Protein AF-A0A2S8ZRA3-F1 (afdb_monomer)

Radius of gyration: 18.11 Å; Cα contacts (8 Å, |Δi|>4): 116; chains: 1; bounding box: 40×31×62 Å

Solvent-accessible surface area (backbone atoms only — not comparable to full-atom values): 9061 Å² total; per-residue (Å²): 106,74,66,58,49,53,51,49,50,45,43,37,51,48,37,52,63,50,78,72,63,68,70,39,61,60,23,47,51,8,49,46,53,48,42,50,33,35,78,69,71,30,34,46,80,55,96,93,43,80,50,68,44,73,86,53,41,61,60,53,51,48,53,52,48,50,56,52,48,50,55,57,62,52,45,81,86,35,58,73,66,63,41,52,52,51,51,49,51,57,49,50,74,61,38,67,59,32,94,82,38,41,66,85,73,53,69,52,67,73,44,71,77,44,60,74,65,49,57,63,71,49,55,52,53,54,43,62,52,78,51,74,66,52,57,51,47,36,70,64,44,47,66,56,55,61,73,50,65,84,74,54,103,71,84,119

Mean predicted aligned error: 5.25 Å

Structure (mmCIF, N/CA/C/O backbone):
data_AF-A0A2S8ZRA3-F1
#
_entry.id   AF-A0A2S8ZRA3-F1
#
loop_
_atom_site.group_PDB
_atom_site.id
_atom_site.type_symbol
_atom_site.label_atom_id
_atom_site.label_alt_id
_atom_site.label_comp_id
_atom_site.label_asym_id
_atom_site.label_entity_id
_atom_site.label_seq_id
_atom_site.pdbx_PDB_ins_code
_atom_site.Cartn_x
_atom_site.Cartn_y
_atom_site.Cartn_z
_atom_site.occupancy
_atom_site.B_iso_or_equiv
_atom_site.auth_seq_id
_atom_site.auth_comp_id
_atom_site.auth_asym_id
_atom_site.auth_atom_id
_atom_site.pdbx_PDB_model_num
ATOM 1 N N . HIS A 1 1 ? -6.916 -16.632 17.936 1.00 61.09 1 HIS A N 1
ATOM 2 C CA . HIS A 1 1 ? -7.546 -15.297 18.017 1.00 61.09 1 HIS A CA 1
ATOM 3 C C . HIS A 1 1 ? -6.613 -14.199 18.530 1.00 61.09 1 HIS A C 1
ATOM 5 O O . HIS A 1 1 ? -6.300 -13.324 17.740 1.00 61.09 1 HIS A O 1
ATOM 11 N N . LEU A 1 2 ? -6.089 -14.233 19.769 1.00 74.44 2 LEU A N 1
ATOM 12 C CA . LEU A 1 2 ? -5.273 -13.119 20.314 1.00 74.44 2 LEU A CA 1
ATOM 13 C C . LEU A 1 2 ? -4.071 -12.708 19.439 1.00 74.44 2 LEU A C 1
ATOM 15 O O . LEU A 1 2 ? -3.811 -11.521 19.279 1.00 74.44 2 LEU A O 1
ATOM 19 N N . VAL A 1 3 ? -3.381 -13.672 18.824 1.00 77.00 3 VAL A N 1
ATOM 20 C CA . VAL A 1 3 ? -2.262 -13.394 17.906 1.00 77.00 3 VAL A CA 1
ATOM 21 C C . VAL A 1 3 ? -2.731 -12.698 16.624 1.00 77.00 3 VAL A C 1
ATOM 23 O O . VAL A 1 3 ? -2.122 -11.722 16.209 1.00 77.00 3 VAL A O 1
ATOM 26 N N . GLN A 1 4 ? -3.835 -13.150 16.020 1.00 76.19 4 GLN A N 1
ATOM 27 C CA . GLN A 1 4 ? -4.402 -12.520 14.820 1.00 76.19 4 GLN A CA 1
ATOM 28 C C . GLN A 1 4 ? -4.841 -11.083 15.110 1.00 76.19 4 GLN A C 1
ATOM 30 O O . GLN A 1 4 ? -4.553 -10.191 14.320 1.00 76.19 4 GLN A O 1
ATOM 35 N N . TYR A 1 5 ? -5.463 -10.851 16.270 1.00 79.44 5 TYR A N 1
ATOM 36 C CA . TYR A 1 5 ? -5.829 -9.511 16.725 1.00 79.44 5 TYR A CA 1
ATOM 37 C C . TYR A 1 5 ? -4.597 -8.626 16.864 1.00 79.44 5 TYR A C 1
ATOM 39 O O . TYR A 1 5 ? -4.553 -7.558 16.266 1.00 79.44 5 TYR A O 1
ATOM 47 N N . ALA A 1 6 ? -3.579 -9.083 17.594 1.00 79.62 6 ALA A N 1
ATOM 48 C CA . ALA A 1 6 ? -2.355 -8.315 17.787 1.00 79.62 6 ALA A CA 1
ATOM 49 C C . ALA A 1 6 ? -1.686 -7.963 16.451 1.00 79.62 6 ALA A C 1
ATOM 51 O O . ALA A 1 6 ? -1.328 -6.810 16.235 1.00 79.62 6 ALA A O 1
ATOM 52 N N . VAL A 1 7 ? -1.579 -8.928 15.532 1.00 81.31 7 VAL A N 1
ATOM 53 C CA . VAL A 1 7 ? -0.967 -8.710 14.216 1.00 81.31 7 VAL A CA 1
ATOM 54 C C . VAL A 1 7 ? -1.784 -7.727 13.385 1.00 81.31 7 VAL A C 1
ATOM 56 O O . VAL A 1 7 ? -1.219 -6.774 12.864 1.00 81.31 7 VAL A O 1
ATOM 59 N N . ILE A 1 8 ? -3.099 -7.913 13.271 1.00 83.81 8 ILE A N 1
ATOM 60 C CA . ILE A 1 8 ? -3.945 -7.040 12.449 1.00 83.81 8 ILE A CA 1
ATOM 61 C C . ILE A 1 8 ? -3.997 -5.633 13.034 1.00 83.81 8 ILE A C 1
ATOM 63 O O . ILE A 1 8 ? -3.803 -4.671 12.295 1.00 83.81 8 ILE A O 1
ATOM 67 N N . PHE A 1 9 ? -4.198 -5.492 14.346 1.00 83.75 9 PHE A N 1
ATOM 68 C CA . PHE A 1 9 ? -4.290 -4.173 14.962 1.00 83.75 9 PHE A CA 1
ATOM 69 C C . PHE A 1 9 ? -2.958 -3.408 14.892 1.00 83.75 9 PHE A C 1
ATOM 71 O O . PHE A 1 9 ? -2.956 -2.221 14.561 1.00 83.75 9 PHE A O 1
ATOM 78 N N . ASP A 1 10 ? -1.824 -4.072 15.137 1.00 82.31 10 ASP A N 1
ATOM 79 C CA . ASP A 1 10 ? -0.502 -3.442 15.025 1.00 82.31 10 ASP A CA 1
ATOM 80 C C . ASP A 1 10 ? -0.189 -3.078 13.564 1.00 82.31 10 ASP A C 1
ATOM 82 O O . ASP A 1 10 ? 0.140 -1.929 13.266 1.00 82.31 10 ASP A O 1
ATOM 86 N N . ARG A 1 11 ? -0.387 -4.013 12.624 1.00 84.88 11 ARG A N 1
ATOM 87 C CA . ARG A 1 11 ? -0.054 -3.801 11.208 1.00 84.88 11 ARG A CA 1
ATOM 88 C C . ARG A 1 11 ? -0.920 -2.746 10.541 1.00 84.88 11 ARG A C 1
ATOM 90 O O . ARG A 1 11 ? -0.393 -1.918 9.808 1.00 84.88 11 ARG A O 1
ATOM 97 N N . ILE A 1 12 ? -2.224 -2.763 10.797 1.00 87.25 12 ILE A N 1
ATOM 98 C CA . ILE A 1 12 ? -3.159 -1.841 10.158 1.00 87.25 12 ILE A CA 1
ATOM 99 C C . ILE A 1 12 ? -3.109 -0.460 10.807 1.00 87.25 12 ILE A C 1
ATOM 101 O O . ILE A 1 12 ? -2.998 0.535 10.092 1.00 87.25 12 ILE A O 1
ATOM 105 N N . PHE A 1 13 ? -3.230 -0.368 12.134 1.00 84.62 13 PHE A N 1
ATOM 106 C CA . PHE A 1 13 ? -3.506 0.921 12.776 1.00 84.62 13 PHE A CA 1
ATOM 107 C C . PHE A 1 13 ? -2.246 1.631 13.221 1.00 84.62 13 PHE A C 1
ATOM 109 O O . PHE A 1 13 ? -2.105 2.812 12.919 1.00 84.62 13 PHE A O 1
ATOM 116 N N . ARG A 1 14 ? -1.323 0.939 13.898 1.00 79.94 14 ARG A N 1
ATOM 117 C CA . ARG A 1 14 ? -0.139 1.588 14.469 1.00 79.94 14 ARG A CA 1
ATOM 118 C C . ARG A 1 14 ? 0.716 2.214 13.374 1.00 79.94 14 ARG A C 1
ATOM 120 O O . ARG A 1 14 ? 0.869 3.428 13.355 1.00 79.94 14 ARG A O 1
ATOM 127 N N . PHE A 1 15 ? 1.213 1.421 12.427 1.00 76.44 15 PHE A N 1
ATOM 128 C CA . PHE A 1 15 ? 2.150 1.931 11.418 1.00 76.44 15 PHE A CA 1
ATOM 129 C C . PHE A 1 15 ? 1.545 2.989 10.492 1.00 76.44 15 PHE A C 1
ATOM 131 O O . PHE A 1 15 ? 2.264 3.870 10.033 1.00 76.44 15 PHE A O 1
ATOM 138 N N . SER A 1 16 ? 0.231 2.951 10.261 1.00 76.56 16 SER A N 1
ATOM 139 C CA . SER A 1 16 ? -0.447 3.918 9.391 1.00 76.56 16 SER A CA 1
ATOM 140 C C . SER A 1 16 ? -0.593 5.311 10.013 1.00 76.56 16 SER A C 1
ATOM 142 O O . SER A 1 16 ? -0.695 6.284 9.268 1.00 76.56 16 SER A O 1
ATOM 144 N N . ILE A 1 17 ? -0.606 5.416 11.350 1.00 77.44 17 ILE A N 1
ATOM 145 C CA . ILE A 1 17 ? -0.786 6.690 12.079 1.00 77.44 17 ILE A CA 1
ATOM 146 C C . ILE A 1 17 ? 0.446 7.099 12.898 1.00 77.44 17 ILE A C 1
ATOM 148 O O . ILE A 1 17 ? 0.493 8.193 13.449 1.00 77.44 17 ILE A O 1
ATOM 152 N N . THR A 1 18 ? 1.464 6.239 12.998 1.00 72.25 18 THR A N 1
ATOM 153 C CA . THR A 1 18 ? 2.728 6.563 13.672 1.00 72.25 18 THR A CA 1
ATOM 154 C C . THR A 1 18 ? 3.867 6.693 12.668 1.00 72.25 18 THR A C 1
ATOM 156 O O . THR A 1 18 ? 4.116 5.774 11.892 1.00 72.25 18 THR A O 1
ATOM 159 N N . GLY A 1 19 ? 4.616 7.795 12.739 1.00 75.56 19 GLY A N 1
ATOM 160 C CA . GLY A 1 19 ? 5.779 8.052 11.882 1.00 75.56 19 GLY A CA 1
ATOM 161 C C . GLY A 1 19 ? 5.538 9.152 10.847 1.00 75.56 19 GLY A C 1
ATOM 162 O O . GLY A 1 19 ? 4.467 9.752 10.786 1.00 75.56 19 GLY A O 1
ATOM 163 N N . ASN A 1 20 ? 6.564 9.466 10.052 1.00 80.50 20 ASN A N 1
ATOM 164 C CA . ASN A 1 20 ? 6.435 10.435 8.961 1.00 80.50 20 ASN A CA 1
ATOM 165 C C . ASN A 1 20 ? 5.679 9.817 7.768 1.00 80.50 20 ASN A C 1
ATOM 167 O O . ASN A 1 20 ? 5.484 8.606 7.708 1.00 80.50 20 ASN A O 1
ATOM 171 N N . ARG A 1 21 ? 5.253 10.647 6.811 1.00 82.12 21 ARG A N 1
ATOM 172 C CA . ARG A 1 21 ? 4.625 10.174 5.562 1.00 82.12 21 ARG A CA 1
ATOM 173 C C . ARG A 1 21 ? 5.593 10.066 4.386 1.00 82.12 21 ARG A C 1
ATOM 175 O O . ARG A 1 21 ? 5.226 9.551 3.342 1.00 82.12 21 ARG A O 1
ATOM 182 N N . THR A 1 22 ? 6.827 10.527 4.554 1.00 85.12 22 THR A N 1
ATOM 183 C CA . THR A 1 22 ? 7.846 10.533 3.504 1.00 85.12 22 THR A CA 1
ATOM 184 C C . THR A 1 22 ? 8.432 9.138 3.336 1.00 85.12 22 THR A C 1
ATOM 186 O O . THR A 1 22 ? 9.268 8.718 4.135 1.00 85.12 22 THR A O 1
ATOM 189 N N . ARG A 1 23 ? 8.026 8.431 2.275 1.00 79.75 23 ARG A N 1
ATOM 190 C CA . ARG A 1 23 ? 8.518 7.085 1.932 1.00 79.75 23 ARG A CA 1
ATOM 191 C C . ARG A 1 23 ? 8.360 6.081 3.084 1.00 79.75 23 ARG A C 1
ATOM 193 O O . ARG A 1 23 ? 9.225 5.238 3.312 1.00 79.75 23 ARG A O 1
ATOM 200 N N . ASN A 1 24 ? 7.252 6.180 3.818 1.00 82.81 24 ASN A N 1
ATOM 201 C CA . ASN A 1 24 ? 6.936 5.281 4.925 1.00 82.81 24 ASN A CA 1
ATOM 202 C C . ASN A 1 24 ? 6.262 4.001 4.406 1.00 82.81 24 ASN A C 1
ATOM 204 O O . ASN A 1 24 ? 5.042 3.929 4.253 1.00 82.81 24 ASN A O 1
ATOM 208 N N . TYR A 1 25 ? 7.077 2.987 4.118 1.00 80.00 25 TYR A N 1
ATOM 209 C CA . TYR A 1 25 ? 6.611 1.720 3.551 1.00 80.00 25 TYR A CA 1
ATOM 210 C C . TYR A 1 25 ? 5.777 0.883 4.529 1.00 80.00 25 TYR A C 1
ATOM 212 O O . TYR A 1 25 ? 4.875 0.173 4.089 1.00 80.00 25 TYR A O 1
ATOM 220 N N . ASP A 1 26 ? 6.019 1.002 5.838 1.00 81.81 26 ASP A N 1
ATOM 221 C CA . ASP A 1 26 ? 5.232 0.295 6.854 1.00 81.81 26 ASP A CA 1
ATOM 222 C C . ASP A 1 26 ? 3.791 0.825 6.897 1.00 81.81 26 ASP A C 1
ATOM 224 O O . ASP A 1 26 ? 2.838 0.042 6.923 1.00 81.81 26 ASP A O 1
ATOM 228 N N . ALA A 1 27 ? 3.618 2.150 6.810 1.00 85.19 27 ALA A N 1
ATOM 229 C CA . ALA A 1 27 ? 2.301 2.772 6.698 1.00 85.19 27 ALA A CA 1
ATOM 230 C C . ALA A 1 27 ? 1.572 2.335 5.419 1.00 85.19 27 ALA A C 1
ATOM 232 O O . ALA A 1 27 ? 0.378 2.044 5.452 1.00 85.19 27 ALA A O 1
ATOM 233 N N . VAL A 1 28 ? 2.277 2.254 4.286 1.00 91.38 28 VAL A N 1
ATOM 234 C CA . VAL A 1 28 ? 1.687 1.766 3.027 1.00 91.38 28 VAL A CA 1
ATOM 235 C C . VAL A 1 28 ? 1.255 0.303 3.154 1.00 91.38 28 VAL A C 1
ATOM 237 O O . VAL A 1 28 ? 0.153 -0.035 2.728 1.00 91.38 28 VAL A O 1
ATOM 240 N N . GLY A 1 29 ? 2.062 -0.554 3.787 1.00 90.88 29 GLY A N 1
ATOM 241 C CA . GLY A 1 29 ? 1.704 -1.954 4.033 1.00 90.88 29 GLY A CA 1
ATOM 242 C C . GLY A 1 29 ? 0.451 -2.109 4.902 1.00 90.88 29 GLY A C 1
ATOM 243 O O . GLY A 1 29 ? -0.434 -2.903 4.578 1.00 90.88 29 GLY A O 1
ATOM 244 N N . GLY A 1 30 ? 0.330 -1.309 5.965 1.00 91.62 30 GLY A N 1
ATOM 245 C CA . GLY A 1 30 ? -0.862 -1.281 6.818 1.00 91.62 30 GLY A CA 1
ATOM 246 C C . GLY A 1 30 ? -2.121 -0.829 6.076 1.00 91.62 30 GLY A C 1
ATOM 247 O O . GLY A 1 30 ? -3.174 -1.464 6.184 1.00 91.62 30 GLY A O 1
ATOM 248 N N . GLN A 1 31 ? -2.001 0.225 5.264 1.00 92.94 31 GLN A N 1
ATOM 249 C CA . GLN A 1 31 ? -3.087 0.693 4.402 1.00 92.94 31 GLN A CA 1
ATOM 250 C C . GLN A 1 31 ? -3.497 -0.356 3.367 1.00 92.94 31 GLN A C 1
ATOM 252 O O . GLN A 1 31 ? -4.693 -0.558 3.152 1.00 92.94 31 GLN A O 1
ATOM 257 N N . LEU A 1 32 ? -2.522 -1.030 2.747 1.00 95.25 32 LEU A N 1
ATOM 258 C CA . LEU A 1 32 ? -2.764 -2.076 1.757 1.00 95.25 32 LEU A CA 1
ATOM 259 C C . LEU A 1 32 ? -3.596 -3.204 2.366 1.00 95.25 32 LEU A C 1
ATOM 261 O O . LEU A 1 32 ? -4.629 -3.567 1.808 1.00 95.25 32 LEU A O 1
ATOM 265 N N . LEU A 1 33 ? -3.200 -3.696 3.544 1.00 95.06 33 LEU A N 1
ATOM 266 C CA . LEU A 1 33 ? -3.941 -4.735 4.255 1.00 95.06 33 LEU A CA 1
ATOM 267 C C . LEU A 1 33 ? -5.362 -4.275 4.618 1.00 95.06 33 LEU A C 1
ATOM 269 O O . LEU A 1 33 ? -6.319 -5.011 4.386 1.00 95.06 33 LEU A O 1
ATOM 273 N N . PHE A 1 34 ? -5.525 -3.055 5.139 1.00 95.06 34 PHE A N 1
ATOM 274 C CA . PHE A 1 34 ? -6.847 -2.501 5.457 1.00 95.06 34 PHE A CA 1
ATOM 275 C C . PHE A 1 34 ? -7.767 -2.465 4.238 1.00 95.06 34 PHE A C 1
ATOM 277 O O . PHE A 1 34 ? -8.882 -2.986 4.280 1.00 95.06 34 PHE A O 1
ATOM 284 N N . ALA A 1 35 ? -7.301 -1.844 3.153 1.00 96.06 35 ALA A N 1
ATOM 285 C CA . ALA A 1 35 ? -8.083 -1.678 1.939 1.00 96.06 35 ALA A CA 1
ATOM 286 C C . ALA A 1 35 ? -8.402 -3.035 1.298 1.00 96.06 35 ALA A C 1
ATOM 288 O O . ALA A 1 35 ? -9.527 -3.236 0.846 1.00 96.06 35 ALA A O 1
ATOM 289 N N . TRP A 1 36 ? -7.464 -3.985 1.338 1.00 97.31 36 TRP A N 1
ATOM 290 C CA . TRP A 1 36 ? -7.660 -5.342 0.835 1.00 97.31 36 TRP A CA 1
ATOM 291 C C . TRP A 1 36 ? -8.774 -6.096 1.568 1.00 97.31 36 TRP A C 1
ATOM 293 O O . TRP A 1 36 ? -9.653 -6.676 0.923 1.00 97.31 36 TRP A O 1
ATOM 303 N N . LEU A 1 37 ? -8.762 -6.064 2.907 1.00 96.50 37 LEU A N 1
ATOM 304 C CA . LEU A 1 37 ? -9.804 -6.677 3.739 1.00 96.50 37 LEU A CA 1
ATOM 305 C C . LEU A 1 37 ? -11.155 -5.980 3.543 1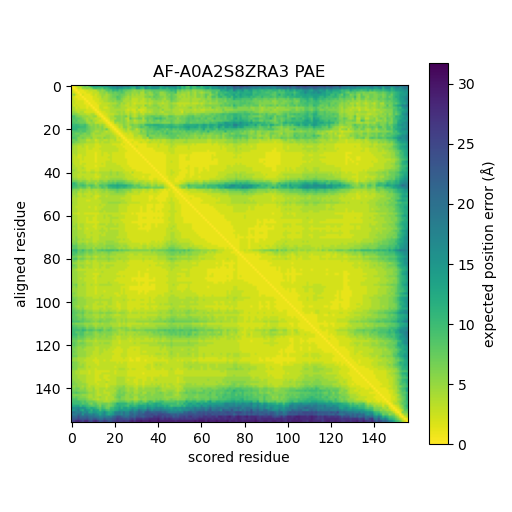.00 96.50 37 LEU A C 1
ATOM 307 O O . LEU A 1 37 ? -12.192 -6.640 3.460 1.00 96.50 37 LEU A O 1
ATOM 311 N N . HIS A 1 38 ? -11.142 -4.651 3.424 1.00 96.06 38 HIS A N 1
ATOM 312 C CA . HIS A 1 38 ? -12.343 -3.855 3.195 1.00 96.06 38 HIS A CA 1
ATOM 313 C C . HIS A 1 38 ? -12.999 -4.162 1.843 1.00 96.06 38 HIS A C 1
ATOM 315 O O . HIS A 1 38 ? -14.197 -4.424 1.778 1.00 96.06 38 HIS A O 1
ATOM 321 N N . G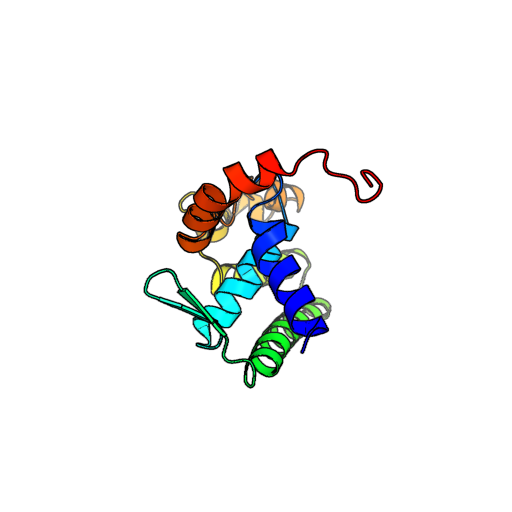LN A 1 39 ? -12.221 -4.190 0.758 1.00 96.38 39 GLN A N 1
ATOM 322 C CA . GLN A 1 39 ? -12.719 -4.485 -0.593 1.00 96.38 39 GLN A CA 1
ATOM 323 C C . GLN A 1 39 ? -13.304 -5.898 -0.722 1.00 96.38 39 GLN A C 1
ATOM 325 O O . GLN A 1 39 ? -14.114 -6.144 -1.610 1.00 96.38 39 GLN A O 1
ATOM 330 N N . ARG A 1 40 ? -12.918 -6.814 0.173 1.00 96.94 40 ARG A N 1
ATOM 331 C CA . ARG A 1 40 ? -13.446 -8.184 0.257 1.00 96.94 40 ARG A CA 1
ATOM 332 C C . ARG A 1 40 ? -14.634 -8.331 1.202 1.00 96.94 40 ARG A C 1
ATOM 334 O O . ARG A 1 40 ? -15.152 -9.431 1.336 1.00 96.94 40 ARG A O 1
ATOM 341 N N . GLY A 1 41 ? -15.067 -7.246 1.844 1.00 96.69 41 GLY A N 1
ATOM 342 C CA . GLY A 1 41 ? -16.182 -7.274 2.787 1.00 96.69 41 GLY A CA 1
ATOM 343 C C . GLY A 1 41 ? -15.872 -8.040 4.072 1.00 96.69 41 GLY A C 1
ATOM 344 O O . GLY A 1 41 ? -16.786 -8.560 4.689 1.00 96.69 41 GLY A O 1
ATOM 345 N N . VAL A 1 42 ? -14.596 -8.131 4.456 1.00 96.50 42 VAL A N 1
ATOM 346 C CA . VAL A 1 42 ? -14.149 -8.821 5.679 1.00 96.50 42 VAL A CA 1
ATOM 347 C C . VAL A 1 42 ? -13.798 -7.824 6.789 1.00 96.50 42 VAL A C 1
ATOM 349 O O . VAL A 1 42 ? -13.773 -8.161 7.972 1.00 96.50 42 VAL A O 1
ATOM 352 N N . LEU A 1 43 ? -13.564 -6.567 6.410 1.00 95.12 43 LEU A N 1
ATOM 353 C CA . LEU A 1 43 ? -13.458 -5.421 7.302 1.00 95.12 43 LEU A CA 1
ATOM 354 C C . LEU A 1 43 ? -14.527 -4.404 6.908 1.00 95.12 43 LEU A C 1
ATOM 356 O O . LEU A 1 43 ? -14.616 -4.007 5.746 1.00 95.12 43 LEU A O 1
ATOM 360 N N . HIS A 1 44 ? -15.288 -3.920 7.884 1.00 93.69 44 HIS A N 1
ATOM 361 C CA . HIS A 1 44 ? -16.297 -2.887 7.680 1.00 93.69 44 HIS A CA 1
ATOM 362 C C . HIS A 1 44 ? -16.023 -1.679 8.559 1.00 93.69 44 HIS A C 1
ATOM 364 O O . HIS A 1 44 ? -15.762 -1.814 9.755 1.00 93.69 44 HIS A O 1
ATOM 370 N N . TRP A 1 45 ? -16.143 -0.494 7.966 1.00 89.50 45 TRP A N 1
ATOM 371 C CA . TRP A 1 45 ? -16.194 0.760 8.700 1.00 89.50 45 TRP A CA 1
ATOM 372 C C . TRP A 1 45 ? -17.507 1.474 8.390 1.00 89.50 45 TRP A C 1
ATOM 374 O O . TRP A 1 45 ? -17.683 2.041 7.314 1.00 89.50 45 TRP A O 1
ATOM 384 N N . THR A 1 46 ? -18.440 1.417 9.336 1.00 86.25 46 THR A N 1
ATOM 385 C CA . THR A 1 46 ? -19.792 1.980 9.217 1.00 86.25 46 THR A CA 1
ATOM 386 C C . THR A 1 46 ? -20.157 2.676 10.516 1.00 86.25 46 THR A C 1
ATOM 388 O O . THR A 1 46 ? -19.837 2.172 11.590 1.00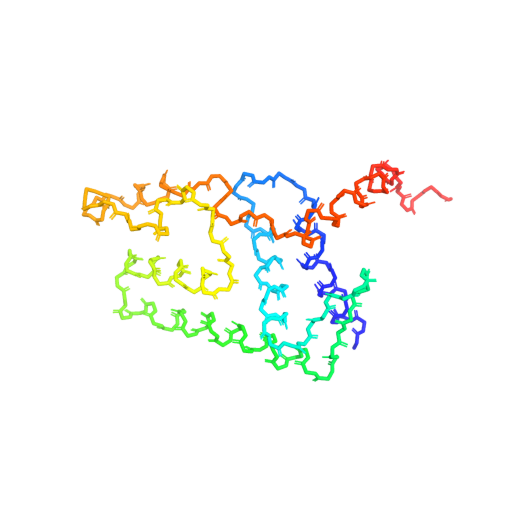 86.25 46 THR A O 1
ATOM 391 N N . ASP A 1 47 ? -20.799 3.842 10.439 1.00 84.88 47 ASP A N 1
ATOM 392 C CA . ASP A 1 47 ? -21.273 4.595 11.612 1.00 84.88 47 ASP A CA 1
ATOM 393 C C . ASP A 1 47 ? -20.208 4.793 12.702 1.00 84.88 47 ASP A C 1
ATOM 395 O O . ASP A 1 47 ? -20.477 4.733 13.899 1.00 84.88 4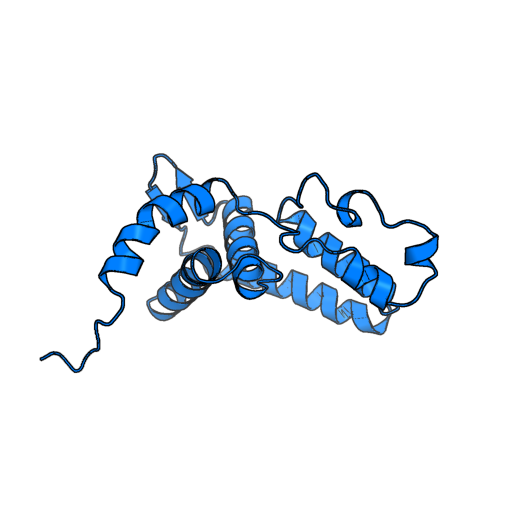7 ASP A O 1
ATOM 399 N N . THR A 1 48 ? -18.958 5.031 12.289 1.00 80.69 48 THR A N 1
ATOM 400 C CA . THR A 1 48 ? -17.779 5.176 13.165 1.00 80.69 48 THR A CA 1
ATOM 401 C C . THR A 1 48 ? -17.375 3.929 13.964 1.00 80.69 48 THR A C 1
ATOM 403 O O . THR A 1 48 ? -16.446 4.012 14.767 1.00 80.69 48 THR A O 1
ATOM 406 N N . ALA A 1 49 ? -17.988 2.776 13.700 1.00 86.06 49 ALA A N 1
ATOM 407 C CA . ALA A 1 49 ? -17.591 1.478 14.227 1.00 86.06 49 ALA A CA 1
ATOM 408 C C . ALA A 1 49 ? -16.753 0.701 13.204 1.00 86.06 49 ALA A C 1
ATOM 410 O O . ALA A 1 49 ? -16.997 0.763 11.998 1.00 86.06 49 ALA A O 1
ATOM 411 N N . LEU A 1 50 ? -15.758 -0.032 13.701 1.00 89.06 50 LEU A N 1
ATOM 412 C CA . LEU A 1 50 ? -14.942 -0.949 12.916 1.00 89.06 50 LEU A CA 1
ATOM 413 C C . LEU A 1 50 ? -15.316 -2.385 13.295 1.00 89.06 50 LEU A C 1
ATOM 415 O O . LEU A 1 50 ? -15.249 -2.743 14.471 1.00 89.06 50 LEU A O 1
ATOM 419 N N . ALA A 1 51 ? -15.690 -3.196 12.311 1.00 92.50 51 ALA A N 1
ATOM 420 C CA . ALA A 1 51 ? -16.058 -4.595 12.497 1.00 92.50 51 ALA A CA 1
ATOM 421 C C . ALA A 1 51 ? -15.258 -5.502 11.559 1.00 92.50 51 ALA A C 1
ATOM 423 O O . ALA A 1 51 ? -14.892 -5.099 10.455 1.00 92.50 51 ALA A O 1
ATOM 424 N N . PHE A 1 52 ? -15.012 -6.730 12.010 1.00 93.75 52 PHE A N 1
ATOM 425 C CA . PHE A 1 52 ? -14.332 -7.767 11.243 1.00 93.75 52 PHE A CA 1
ATOM 426 C C . PHE A 1 52 ? -15.197 -9.019 11.189 1.00 93.75 52 PHE A C 1
ATOM 428 O O . PHE A 1 52 ? -15.751 -9.434 12.209 1.00 93.75 52 PHE A O 1
ATOM 435 N N . ASP A 1 53 ? -15.239 -9.641 10.019 1.00 95.06 53 ASP A N 1
ATOM 436 C CA . ASP A 1 53 ? -15.679 -11.020 9.861 1.00 95.06 53 ASP A CA 1
ATOM 437 C C . ASP A 1 53 ? -14.493 -11.955 10.127 1.00 95.06 53 ASP A C 1
ATOM 439 O O . ASP A 1 53 ? -13.705 -12.287 9.240 1.00 95.06 53 ASP A O 1
ATOM 443 N N . TRP A 1 54 ? -14.319 -12.325 11.394 1.00 93.06 54 TRP A N 1
ATOM 444 C CA . TRP A 1 54 ? -13.142 -13.065 11.847 1.00 93.06 54 TRP A CA 1
ATOM 445 C C . TRP A 1 54 ? -12.995 -14.456 11.239 1.00 93.06 54 TRP A C 1
ATOM 447 O O . TRP A 1 54 ? -11.865 -14.940 11.159 1.00 93.06 54 TRP A O 1
ATOM 457 N N . ASP A 1 55 ? -14.093 -15.070 10.806 1.00 94.19 55 ASP A N 1
ATOM 458 C CA . ASP A 1 55 ? -14.057 -16.388 10.180 1.00 94.19 55 ASP A CA 1
ATOM 459 C C . ASP A 1 55 ? -13.449 -16.299 8.770 1.00 94.19 55 ASP A C 1
ATOM 461 O O . ASP A 1 55 ? -12.714 -17.197 8.366 1.00 94.19 55 ASP A O 1
ATOM 465 N N . ASN A 1 56 ? -13.653 -15.175 8.070 1.00 95.44 56 ASN A N 1
ATOM 466 C CA . ASN A 1 56 ? -13.159 -14.943 6.705 1.00 95.44 56 ASN A CA 1
ATOM 467 C C . ASN A 1 56 ? -11.854 -14.119 6.622 1.00 95.44 56 ASN A C 1
ATOM 469 O O . ASN A 1 56 ? -11.236 -14.029 5.558 1.00 95.44 56 ASN A O 1
ATOM 473 N N . VAL A 1 57 ? -11.388 -13.530 7.731 1.00 94.19 57 VAL A N 1
ATOM 474 C CA . VAL A 1 57 ? -10.091 -12.821 7.805 1.00 94.19 57 VAL A CA 1
ATOM 475 C C . VAL A 1 57 ? -8.910 -13.671 7.313 1.00 94.19 57 VAL A C 1
ATOM 477 O O . VAL A 1 57 ? -8.131 -13.147 6.513 1.00 94.19 57 VAL A O 1
ATOM 480 N N . PRO A 1 58 ? -8.727 -14.934 7.751 1.00 93.19 58 PRO A N 1
ATOM 481 C CA . PRO A 1 58 ? -7.584 -15.740 7.329 1.00 93.19 58 PRO A CA 1
ATOM 482 C C . PRO A 1 58 ? -7.512 -15.904 5.811 1.00 93.19 58 PRO A C 1
ATOM 484 O O . PRO A 1 58 ? -6.467 -15.627 5.229 1.00 93.19 58 PRO A O 1
ATOM 487 N N . ASP A 1 59 ? -8.628 -16.253 5.174 1.00 95.88 59 ASP A N 1
ATOM 488 C CA . ASP A 1 59 ? -8.695 -16.480 3.729 1.00 95.88 59 ASP A CA 1
ATOM 489 C C . ASP A 1 59 ? -8.408 -15.196 2.945 1.00 95.88 59 ASP A C 1
ATOM 491 O O . ASP A 1 59 ? -7.663 -15.208 1.965 1.00 95.88 59 ASP A O 1
ATOM 495 N N . ALA A 1 60 ? -8.923 -14.052 3.408 1.00 96.88 60 ALA A N 1
ATOM 496 C CA . ALA A 1 60 ? -8.628 -12.769 2.782 1.00 96.88 60 ALA A CA 1
ATOM 497 C C . ALA A 1 60 ? -7.142 -12.389 2.907 1.00 96.88 60 ALA A C 1
ATOM 499 O O . ALA A 1 60 ? -6.570 -11.866 1.951 1.00 96.88 60 ALA A O 1
ATOM 500 N N . VAL A 1 61 ? -6.502 -12.657 4.050 1.00 94.44 61 VAL A N 1
ATOM 501 C CA . VAL A 1 61 ? -5.059 -12.417 4.238 1.00 94.44 61 VAL A CA 1
ATOM 502 C C . VAL A 1 61 ? -4.226 -13.360 3.373 1.00 94.44 61 VAL A C 1
ATOM 504 O O . VAL A 1 61 ? -3.285 -12.899 2.729 1.00 94.44 61 VAL A O 1
ATOM 507 N N . VAL A 1 62 ? -4.579 -14.647 3.318 1.00 95.88 62 VAL A N 1
ATOM 508 C CA . VAL A 1 62 ? -3.914 -15.630 2.449 1.00 95.88 62 VAL A CA 1
ATOM 509 C C . VAL A 1 62 ? -4.012 -15.193 0.994 1.00 95.88 62 VAL A C 1
ATOM 511 O O . VAL A 1 62 ? -2.990 -15.136 0.329 1.00 95.88 62 VAL A O 1
ATOM 514 N N . ALA A 1 63 ? -5.177 -14.731 0.536 1.00 97.94 63 ALA A N 1
ATOM 515 C CA . ALA A 1 63 ? -5.332 -14.231 -0.827 1.00 97.94 63 ALA A CA 1
ATOM 516 C C . ALA A 1 63 ? -4.429 -13.019 -1.145 1.00 97.94 63 ALA A C 1
ATOM 518 O O . ALA A 1 63 ? -4.028 -12.845 -2.296 1.00 97.94 63 ALA A O 1
ATOM 519 N N . LEU A 1 64 ? -4.122 -12.158 -0.162 1.00 97.31 64 LEU A N 1
ATOM 520 C CA . LEU A 1 64 ? -3.135 -11.084 -0.353 1.00 97.31 64 LEU A CA 1
ATOM 521 C C . LEU A 1 64 ? -1.723 -11.660 -0.478 1.00 97.31 64 LEU A C 1
ATOM 523 O O . LEU A 1 64 ? -0.959 -11.213 -1.332 1.00 97.31 64 LEU A O 1
ATOM 527 N N . GLY A 1 65 ? -1.396 -12.642 0.366 1.00 97.06 65 GLY A N 1
ATOM 528 C CA . GLY A 1 65 ? -0.150 -13.403 0.290 1.00 97.06 65 GLY A CA 1
ATOM 529 C C . GLY A 1 65 ? 0.029 -14.049 -1.079 1.00 97.06 65 GLY A C 1
ATOM 530 O O . GLY A 1 65 ? 1.021 -13.773 -1.738 1.00 97.06 65 GLY A O 1
ATOM 531 N N . ASP A 1 66 ? -0.979 -14.775 -1.561 1.00 98.38 66 ASP A N 1
ATOM 532 C CA . ASP A 1 66 ? -0.972 -15.437 -2.867 1.00 98.38 66 ASP A CA 1
ATOM 533 C C . ASP A 1 66 ? -0.755 -14.442 -4.018 1.00 98.38 66 ASP A C 1
ATOM 535 O O . ASP A 1 66 ? -0.003 -14.721 -4.947 1.00 98.38 66 ASP A O 1
ATOM 539 N N . ALA A 1 67 ? -1.366 -13.252 -3.961 1.00 98.19 67 ALA A N 1
ATOM 540 C CA . ALA A 1 67 ? -1.166 -12.218 -4.979 1.00 98.19 67 ALA A CA 1
ATOM 541 C C . ALA A 1 67 ? 0.270 -11.655 -4.981 1.00 98.19 67 ALA A C 1
ATOM 543 O O . ALA A 1 67 ? 0.819 -11.324 -6.035 1.00 98.19 67 ALA A O 1
ATOM 544 N N . ILE A 1 68 ? 0.885 -11.537 -3.802 1.00 97.12 68 ILE A N 1
ATOM 545 C CA . ILE A 1 68 ? 2.284 -11.118 -3.650 1.00 97.12 68 ILE A CA 1
ATOM 546 C C . ILE A 1 68 ? 3.229 -12.245 -4.092 1.00 97.12 68 ILE A C 1
ATOM 548 O O . ILE A 1 68 ? 4.213 -11.983 -4.786 1.00 97.12 68 ILE A O 1
ATOM 552 N N . ASP A 1 69 ? 2.922 -13.490 -3.744 1.00 98.06 69 ASP A N 1
ATOM 553 C CA . ASP A 1 69 ? 3.696 -14.665 -4.134 1.00 98.06 69 ASP A CA 1
ATOM 554 C C . ASP A 1 69 ? 3.648 -14.880 -5.648 1.00 98.06 69 ASP A C 1
ATOM 556 O O . ASP A 1 69 ? 4.683 -15.146 -6.256 1.00 98.06 69 ASP A O 1
ATOM 560 N N . ASP A 1 70 ? 2.497 -14.663 -6.288 1.00 97.88 70 ASP A N 1
ATOM 561 C CA . ASP A 1 70 ? 2.368 -14.684 -7.747 1.00 97.88 70 ASP A CA 1
ATOM 562 C C . ASP A 1 70 ? 3.222 -13.592 -8.408 1.00 97.88 70 ASP A C 1
ATOM 564 O O . ASP A 1 70 ? 3.938 -13.851 -9.383 1.00 97.88 70 ASP A O 1
ATOM 568 N N . LEU A 1 71 ? 3.230 -12.375 -7.848 1.00 97.94 71 LEU A N 1
ATOM 569 C CA . LEU A 1 71 ? 4.128 -11.315 -8.302 1.00 97.94 71 LEU A CA 1
ATOM 570 C C . LEU A 1 71 ? 5.588 -11.787 -8.236 1.00 97.94 71 LEU A C 1
ATOM 572 O O . LEU A 1 71 ? 6.303 -11.655 -9.235 1.00 97.94 71 LEU A O 1
ATOM 576 N N . TYR A 1 72 ? 6.022 -12.346 -7.101 1.00 96.94 72 TYR A N 1
ATOM 577 C CA . TYR A 1 72 ? 7.380 -12.867 -6.914 1.00 96.94 72 TYR A CA 1
ATOM 578 C C . TYR A 1 72 ? 7.708 -14.024 -7.853 1.00 96.94 72 TYR A C 1
ATOM 580 O O . TYR A 1 72 ? 8.802 -14.047 -8.421 1.00 96.94 72 TYR A O 1
ATOM 588 N N . TRP A 1 73 ? 6.779 -14.951 -8.058 1.00 97.50 73 TRP A N 1
ATOM 589 C CA . TRP A 1 73 ? 6.938 -16.079 -8.967 1.00 97.50 73 TRP A CA 1
ATOM 590 C C . TRP A 1 73 ? 7.270 -15.604 -10.385 1.00 97.50 73 TRP A C 1
ATOM 592 O O . TRP A 1 73 ? 8.276 -16.011 -10.968 1.00 97.50 73 TRP A O 1
ATOM 602 N N . HIS A 1 74 ? 6.517 -14.625 -10.891 1.00 97.06 74 HIS A N 1
ATOM 603 C CA . HIS A 1 74 ? 6.750 -14.020 -12.204 1.00 97.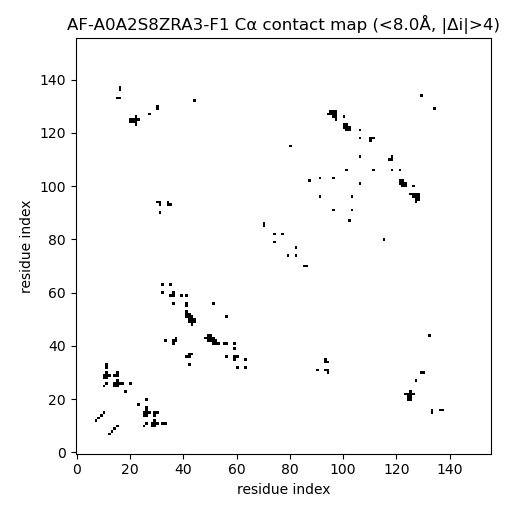06 74 HIS A CA 1
ATOM 604 C C . HIS A 1 74 ? 8.051 -13.205 -12.309 1.00 97.06 74 HIS A C 1
ATOM 606 O O . HIS A 1 74 ? 8.376 -12.720 -13.393 1.00 97.06 74 HIS A O 1
ATOM 612 N N . SER A 1 75 ? 8.801 -12.996 -11.221 1.00 96.62 75 SER A N 1
ATOM 613 C CA . SER A 1 75 ? 10.061 -12.242 -11.274 1.00 96.62 75 SER A CA 1
ATOM 614 C C . SER A 1 75 ? 11.154 -12.940 -12.088 1.00 96.62 75 SER A C 1
ATOM 616 O O . SER A 1 75 ? 12.012 -12.252 -12.636 1.00 96.62 75 SER A O 1
ATOM 618 N N . ILE A 1 76 ? 11.105 -14.272 -12.212 1.00 95.88 76 ILE A N 1
ATOM 619 C CA . ILE A 1 76 ? 12.099 -15.061 -12.959 1.00 95.88 76 ILE A CA 1
ATOM 620 C C . ILE A 1 76 ? 12.028 -14.758 -14.460 1.00 95.88 76 ILE A C 1
ATOM 622 O O . ILE A 1 76 ? 13.059 -14.586 -15.108 1.00 95.88 76 ILE A O 1
ATOM 626 N N . ASP A 1 77 ? 10.814 -14.624 -14.990 1.00 95.75 77 ASP A N 1
ATOM 627 C CA . ASP A 1 77 ? 10.572 -14.427 -16.423 1.00 95.75 77 ASP A CA 1
ATOM 628 C C . ASP A 1 77 ? 10.454 -12.944 -16.811 1.00 95.75 77 ASP A C 1
ATOM 630 O O . ASP A 1 77 ? 10.253 -12.605 -17.981 1.00 95.75 77 ASP A O 1
ATOM 634 N N . ARG A 1 78 ? 10.560 -12.027 -15.839 1.00 96.50 78 ARG A N 1
ATOM 635 C CA . ARG A 1 78 ? 10.276 -10.602 -16.032 1.00 96.50 78 ARG A CA 1
ATOM 636 C C . ARG A 1 78 ? 11.528 -9.742 -15.832 1.00 96.50 78 ARG A C 1
ATOM 638 O O . ARG A 1 78 ? 12.144 -9.786 -14.769 1.00 96.50 78 ARG A O 1
ATOM 645 N N . PRO A 1 79 ? 11.875 -8.856 -16.787 1.00 94.56 79 PRO A N 1
ATOM 646 C CA . PRO A 1 79 ? 12.930 -7.869 -16.574 1.00 94.56 79 PRO A CA 1
ATOM 647 C C . PRO A 1 79 ? 12.655 -7.009 -15.333 1.00 94.56 79 PRO A C 1
ATOM 649 O O . PRO A 1 79 ? 11.516 -6.610 -15.093 1.00 94.56 79 PRO A O 1
ATOM 652 N N . LYS A 1 80 ? 13.705 -6.650 -14.582 1.00 92.38 80 LYS A N 1
ATOM 653 C CA . LYS A 1 80 ? 13.608 -5.913 -13.303 1.00 92.38 80 LYS A CA 1
ATOM 654 C C . LYS A 1 80 ? 12.661 -4.709 -13.348 1.00 92.38 80 LYS A C 1
ATOM 656 O O . LYS A 1 80 ? 11.825 -4.542 -12.470 1.00 92.38 80 LYS A O 1
ATOM 661 N N . ILE A 1 81 ? 12.797 -3.876 -14.373 1.00 92.94 81 ILE A N 1
ATOM 662 C CA . ILE A 1 81 ? 11.985 -2.670 -14.545 1.00 92.94 81 ILE A CA 1
ATOM 663 C C . ILE A 1 81 ? 10.516 -3.005 -14.824 1.00 92.94 81 ILE A C 1
ATOM 665 O O . ILE A 1 81 ? 9.626 -2.434 -14.200 1.00 92.94 81 ILE A O 1
ATOM 669 N N . ALA A 1 82 ? 10.252 -3.971 -15.706 1.00 94.88 82 ALA A N 1
ATOM 670 C CA . ALA A 1 82 ? 8.892 -4.444 -15.949 1.00 94.88 82 ALA A CA 1
ATOM 671 C C . ALA A 1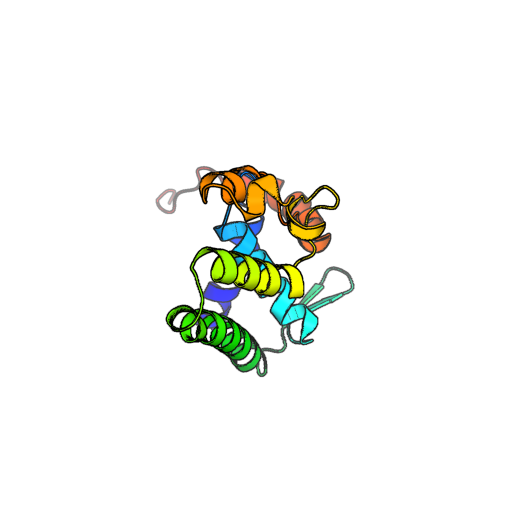 82 ? 8.281 -5.046 -14.671 1.00 94.88 82 ALA A C 1
ATOM 673 O O . ALA A 1 82 ? 7.087 -4.907 -14.421 1.00 94.88 82 ALA A O 1
ATOM 674 N N . HIS A 1 83 ? 9.102 -5.673 -13.825 1.00 96.44 83 HIS A N 1
ATOM 675 C CA . HIS A 1 83 ? 8.671 -6.182 -12.529 1.00 96.44 83 HIS A CA 1
ATOM 676 C C . HIS A 1 83 ? 8.322 -5.070 -11.537 1.00 96.44 83 HIS A C 1
ATOM 678 O O . HIS A 1 83 ? 7.332 -5.197 -10.824 1.00 96.44 83 HIS A O 1
ATOM 684 N N . TRP A 1 84 ? 9.045 -3.950 -11.543 1.00 95.62 84 TRP A N 1
ATOM 685 C CA . TRP A 1 84 ? 8.677 -2.775 -10.747 1.00 95.62 84 TRP A CA 1
ATOM 686 C C . TRP A 1 84 ? 7.344 -2.164 -11.179 1.00 95.62 84 TRP A C 1
ATOM 688 O O . TRP A 1 84 ? 6.536 -1.815 -10.323 1.00 95.62 84 TRP A O 1
ATOM 698 N N . LEU A 1 85 ? 7.088 -2.080 -12.489 1.00 96.19 85 LEU A N 1
ATOM 699 C CA . LEU A 1 85 ? 5.793 -1.629 -13.009 1.00 96.19 85 LEU A CA 1
ATOM 700 C C . LEU A 1 85 ? 4.663 -2.550 -12.539 1.00 96.19 85 LEU A C 1
ATOM 702 O O . LEU A 1 85 ? 3.664 -2.075 -12.017 1.00 96.19 85 LEU A O 1
ATOM 706 N N . ALA A 1 86 ? 4.848 -3.867 -12.630 1.00 97.50 86 ALA A N 1
ATOM 707 C CA . ALA A 1 86 ? 3.849 -4.822 -12.160 1.00 97.50 86 ALA A CA 1
ATOM 708 C C . ALA A 1 86 ? 3.618 -4.769 -10.638 1.00 97.50 86 ALA A C 1
ATOM 710 O O . ALA A 1 86 ? 2.482 -4.894 -10.189 1.00 97.50 86 ALA A O 1
ATOM 711 N N . ALA A 1 87 ? 4.669 -4.548 -9.844 1.00 96.75 87 ALA A N 1
ATOM 712 C CA . ALA A 1 87 ? 4.532 -4.339 -8.405 1.00 96.75 87 ALA A CA 1
ATOM 713 C C . ALA A 1 87 ? 3.716 -3.072 -8.099 1.00 96.75 87 ALA A C 1
ATOM 715 O O . ALA A 1 87 ? 2.842 -3.093 -7.236 1.00 96.75 87 ALA A O 1
ATOM 716 N N . TYR A 1 88 ? 3.954 -1.984 -8.839 1.00 97.12 88 TYR A N 1
ATOM 717 C CA . TYR A 1 88 ? 3.154 -0.766 -8.720 1.00 97.12 88 TYR A CA 1
ATOM 718 C C . TYR A 1 88 ? 1.685 -1.012 -9.089 1.00 97.12 88 TYR A C 1
ATOM 720 O O . TYR A 1 88 ? 0.798 -0.571 -8.358 1.00 97.12 88 TYR A O 1
ATOM 728 N N . GLU A 1 89 ? 1.427 -1.758 -10.169 1.00 97.56 89 GLU A N 1
ATOM 729 C CA . GLU A 1 89 ? 0.075 -2.146 -10.590 1.00 97.56 89 GLU A CA 1
ATOM 730 C C . GLU A 1 89 ? -0.661 -2.974 -9.518 1.00 97.56 89 GLU A C 1
ATOM 732 O O . GLU A 1 89 ? -1.831 -2.706 -9.238 1.00 97.56 89 GLU A O 1
ATOM 737 N N . LEU A 1 90 ? 0.025 -3.903 -8.840 1.00 97.62 90 LEU A N 1
ATOM 738 C CA . LEU A 1 90 ? -0.547 -4.656 -7.716 1.00 97.62 90 LEU A CA 1
ATOM 739 C C . LEU A 1 90 ? -0.996 -3.722 -6.581 1.00 97.62 90 LEU A C 1
ATOM 741 O O . LEU A 1 90 ? -2.131 -3.813 -6.108 1.00 97.62 90 LEU A O 1
ATOM 745 N N . VAL A 1 91 ? -0.124 -2.801 -6.153 1.00 97.50 91 VAL A N 1
ATOM 746 C CA . VAL A 1 91 ? -0.438 -1.886 -5.044 1.00 97.50 91 VAL A CA 1
ATOM 747 C C . VAL A 1 91 ? -1.567 -0.934 -5.430 1.00 97.50 91 VAL A C 1
ATOM 749 O O . VAL A 1 91 ? -2.536 -0.808 -4.678 1.00 97.50 91 VAL A O 1
ATOM 752 N N . ARG A 1 92 ? -1.499 -0.301 -6.610 1.00 96.94 92 ARG A N 1
ATOM 753 C CA . ARG A 1 92 ? -2.531 0.657 -7.045 1.00 96.94 92 ARG A CA 1
ATOM 754 C C . ARG A 1 92 ? -3.884 0.015 -7.350 1.00 96.94 92 ARG A C 1
ATOM 756 O O . ARG A 1 92 ? -4.889 0.717 -7.395 1.00 96.94 92 ARG A O 1
ATOM 763 N N . GLY A 1 93 ? -3.913 -1.298 -7.589 1.00 97.25 93 GLY A N 1
ATOM 764 C CA . GLY A 1 93 ? -5.155 -2.058 -7.714 1.00 97.25 93 GLY A CA 1
ATOM 765 C C . GLY A 1 93 ? -5.955 -2.080 -6.410 1.00 97.25 93 GLY A C 1
ATOM 766 O O . GLY A 1 93 ? -7.171 -2.245 -6.440 1.00 97.25 93 GLY A O 1
ATOM 767 N N . THR A 1 94 ? -5.287 -1.857 -5.273 1.00 97.31 94 THR A N 1
ATOM 768 C CA . THR A 1 94 ? -5.911 -1.824 -3.945 1.00 97.31 94 THR A CA 1
ATOM 769 C C . THR A 1 94 ? -5.944 -0.411 -3.357 1.00 97.31 94 THR A C 1
ATOM 771 O O . THR A 1 94 ? -6.958 -0.005 -2.789 1.00 97.31 94 THR A O 1
ATOM 774 N N . LEU A 1 95 ? -4.854 0.349 -3.490 1.00 96.56 95 LEU A N 1
ATOM 775 C CA . LEU A 1 95 ? -4.706 1.700 -2.951 1.00 96.56 95 LEU A CA 1
ATOM 776 C C . LEU A 1 95 ? -4.797 2.753 -4.050 1.00 96.56 95 LEU A C 1
ATOM 778 O O . LEU A 1 95 ? -4.113 2.668 -5.062 1.00 96.56 95 LEU A O 1
ATOM 782 N N . THR A 1 96 ? -5.570 3.808 -3.818 1.00 96.62 96 THR A N 1
ATOM 783 C CA . THR A 1 96 ? -5.615 4.945 -4.741 1.00 96.62 96 THR A CA 1
ATOM 784 C C . THR A 1 96 ? -4.296 5.727 -4.673 1.00 96.62 96 THR A C 1
ATOM 786 O O . THR A 1 96 ? -3.960 6.230 -3.598 1.00 96.62 96 THR A O 1
ATOM 789 N N . PRO A 1 97 ? -3.548 5.878 -5.784 1.00 96.94 97 PRO A N 1
ATOM 790 C CA . PRO A 1 97 ? -2.357 6.719 -5.803 1.00 96.94 97 PRO A CA 1
ATOM 791 C C . PRO A 1 97 ? -2.695 8.197 -5.597 1.00 96.94 97 PRO A C 1
ATOM 793 O O . PRO A 1 97 ? -3.810 8.649 -5.869 1.00 96.94 97 PRO A O 1
ATOM 796 N N . HIS A 1 98 ? -1.697 8.983 -5.207 1.00 95.69 98 HIS A N 1
ATOM 797 C CA . HIS A 1 98 ? -1.814 10.433 -5.146 1.00 95.69 98 HIS A CA 1
ATOM 798 C C . HIS A 1 98 ? -2.256 10.998 -6.516 1.00 95.69 98 HIS A C 1
ATOM 800 O O . HIS A 1 98 ? -1.694 10.601 -7.541 1.00 95.69 98 HIS A O 1
ATOM 806 N N . PRO A 1 99 ? -3.186 11.975 -6.588 1.00 96.12 99 PRO A N 1
ATOM 807 C CA . PRO A 1 99 ? -3.680 12.514 -7.866 1.00 96.12 99 PRO A CA 1
ATOM 808 C C . PRO A 1 99 ? -2.586 13.079 -8.787 1.00 96.12 99 PRO A C 1
ATOM 810 O O . PRO A 1 99 ? -2.705 13.058 -10.009 1.00 96.12 99 PRO A O 1
ATOM 813 N N . ALA A 1 100 ? -1.498 13.581 -8.200 1.00 96.81 100 ALA A N 1
ATOM 814 C CA . ALA A 1 100 ? -0.326 14.077 -8.924 1.00 96.81 100 ALA A CA 1
ATOM 815 C C . ALA A 1 100 ? 0.726 12.994 -9.245 1.00 96.81 100 ALA A C 1
ATOM 817 O O . ALA A 1 100 ? 1.798 13.333 -9.753 1.00 96.81 100 ALA A O 1
ATOM 818 N N . SER A 1 101 ? 0.461 11.716 -8.969 1.00 97.44 101 SER A N 1
ATOM 819 C CA . SER A 1 101 ? 1.406 10.628 -9.222 1.00 97.44 101 SER A CA 1
ATOM 820 C C . SER A 1 101 ? 1.851 10.604 -10.686 1.00 97.44 101 SER A C 1
ATOM 822 O O . SER A 1 101 ? 1.047 10.711 -11.619 1.00 97.44 101 SER A O 1
ATOM 824 N N . ARG A 1 102 ? 3.166 10.498 -10.893 1.00 97.38 102 ARG A N 1
ATOM 825 C CA . ARG A 1 102 ? 3.760 10.310 -12.224 1.00 97.38 102 ARG A CA 1
ATOM 826 C C . ARG A 1 102 ? 3.611 8.863 -12.679 1.00 97.38 102 ARG A C 1
ATOM 828 O O . ARG A 1 102 ? 3.354 8.623 -13.849 1.00 97.38 102 ARG A O 1
ATOM 835 N N . TRP A 1 103 ? 3.718 7.922 -11.746 1.00 97.25 103 TRP A N 1
ATOM 836 C CA . TRP A 1 103 ? 3.543 6.499 -12.008 1.00 97.25 103 TRP A CA 1
ATOM 837 C C . TRP A 1 103 ? 2.109 6.172 -12.436 1.00 97.25 103 TRP A C 1
ATOM 839 O O . TRP A 1 103 ? 1.915 5.532 -13.466 1.00 97.25 103 TRP A O 1
ATOM 849 N N . ALA A 1 104 ? 1.101 6.699 -11.734 1.00 97.19 104 ALA A N 1
ATOM 850 C CA . ALA A 1 104 ? -0.306 6.462 -12.056 1.00 97.19 104 ALA A CA 1
ATOM 851 C C . ALA A 1 104 ? -0.704 6.989 -13.443 1.00 97.19 104 ALA A C 1
ATOM 853 O O . ALA A 1 104 ? -1.570 6.400 -14.095 1.00 97.19 104 ALA A O 1
ATOM 854 N N . ARG A 1 105 ? -0.068 8.086 -13.882 1.00 95.62 105 ARG A N 1
ATOM 855 C CA . ARG A 1 105 ? -0.255 8.718 -15.199 1.00 95.62 105 ARG A CA 1
ATOM 856 C C . ARG A 1 105 ? 0.550 8.058 -16.323 1.00 95.62 105 ARG A C 1
ATOM 858 O O . ARG A 1 105 ? 0.283 8.348 -17.485 1.00 95.62 105 ARG A O 1
ATOM 865 N N . GLY A 1 106 ? 1.499 7.189 -15.985 1.00 95.06 106 GLY A N 1
ATOM 866 C CA . GLY A 1 106 ? 2.498 6.657 -16.905 1.00 95.06 106 GLY A CA 1
ATOM 867 C C . GLY A 1 106 ? 3.790 7.474 -16.870 1.00 95.06 106 GLY A C 1
ATOM 868 O O . GLY A 1 106 ? 3.788 8.701 -16.996 1.00 95.06 106 GLY A O 1
ATOM 869 N N . LEU A 1 107 ? 4.912 6.775 -16.690 1.00 96.38 107 LEU A N 1
ATOM 870 C CA . LEU A 1 107 ? 6.242 7.377 -16.761 1.00 96.38 107 LEU A CA 1
ATOM 871 C C . LEU A 1 107 ? 6.564 7.763 -18.211 1.00 96.38 107 LEU A C 1
ATOM 873 O O . LEU A 1 107 ? 6.130 7.097 -19.145 1.00 96.38 107 LEU A O 1
ATOM 877 N N . SER A 1 108 ? 7.331 8.838 -18.396 1.00 96.12 108 SER A N 1
ATOM 878 C CA . SER A 1 108 ? 7.763 9.279 -19.726 1.00 96.12 108 SER A CA 1
ATOM 879 C C . SER A 1 108 ? 8.768 8.307 -20.343 1.00 96.12 108 SER A C 1
ATOM 881 O O . SER A 1 108 ? 9.540 7.684 -19.613 1.00 96.12 108 SER A O 1
ATOM 883 N N . ASP A 1 109 ? 8.842 8.267 -21.674 1.00 96.31 109 ASP A N 1
ATOM 884 C CA . ASP A 1 109 ? 9.785 7.414 -22.414 1.00 96.31 109 ASP A CA 1
ATOM 885 C C . ASP A 1 109 ? 11.241 7.612 -21.966 1.00 96.31 109 ASP A C 1
ATOM 887 O O . ASP A 1 109 ? 11.962 6.635 -21.787 1.00 96.31 109 ASP A O 1
ATOM 891 N N . ASP A 1 110 ? 11.650 8.851 -21.666 1.00 96.31 110 ASP A N 1
ATOM 892 C CA . ASP A 1 110 ? 12.988 9.156 -21.134 1.00 96.31 110 ASP A CA 1
ATOM 893 C C . ASP A 1 110 ? 13.289 8.447 -19.803 1.00 96.31 110 ASP A C 1
ATOM 895 O O . ASP A 1 110 ? 14.417 8.020 -19.554 1.00 96.31 110 ASP A O 1
ATOM 899 N N . ILE A 1 111 ? 12.286 8.310 -18.928 1.00 95.88 111 ILE A N 1
ATOM 900 C CA . ILE A 1 111 ? 12.429 7.540 -17.687 1.00 95.88 111 ILE A CA 1
ATOM 901 C C . ILE A 1 111 ? 12.375 6.055 -18.012 1.00 95.88 111 ILE A C 1
ATOM 903 O O . ILE A 1 111 ? 13.179 5.293 -17.476 1.00 95.88 111 ILE A O 1
ATOM 907 N N . LEU A 1 112 ? 11.457 5.651 -18.895 1.00 95.31 112 LEU A N 1
ATOM 908 C CA . LEU A 1 112 ? 11.236 4.250 -19.213 1.00 95.31 112 LEU A CA 1
ATOM 909 C C . LEU A 1 112 ? 12.476 3.593 -19.842 1.00 95.31 112 LEU A C 1
ATOM 911 O O . LEU A 1 112 ? 12.855 2.486 -19.458 1.00 95.31 112 LEU A O 1
ATOM 915 N N . ALA A 1 113 ? 13.149 4.306 -20.744 1.00 94.81 113 ALA A N 1
ATOM 916 C CA . ALA A 1 113 ? 14.399 3.899 -21.381 1.00 94.81 113 ALA A CA 1
ATOM 917 C C . ALA A 1 113 ? 15.655 4.236 -20.550 1.00 94.81 113 ALA A C 1
ATOM 919 O O . ALA A 1 113 ? 16.768 3.864 -20.925 1.00 94.81 113 ALA A O 1
ATOM 920 N N . GLY A 1 114 ? 15.491 4.964 -19.443 1.00 93.31 114 GLY A N 1
ATOM 921 C CA . GLY A 1 114 ? 16.575 5.473 -18.614 1.00 93.31 114 GLY A CA 1
ATOM 922 C C . GLY A 1 114 ? 17.058 4.508 -17.528 1.00 93.31 114 GLY A C 1
ATOM 923 O O . GLY A 1 114 ? 16.671 3.343 -17.428 1.00 93.31 114 GLY A O 1
ATOM 924 N N . ALA A 1 115 ? 17.934 5.020 -16.662 1.00 93.56 115 ALA A N 1
ATOM 925 C CA . ALA A 1 115 ? 18.447 4.260 -15.527 1.00 93.56 115 ALA A CA 1
ATOM 926 C C . ALA A 1 115 ? 17.359 4.028 -14.452 1.00 93.56 115 ALA A C 1
ATOM 928 O O . ALA A 1 115 ? 16.534 4.916 -14.221 1.00 93.56 115 ALA A O 1
ATOM 929 N N . PRO A 1 116 ? 17.418 2.920 -13.677 1.00 91.50 116 PRO A N 1
ATOM 930 C CA . PRO A 1 116 ? 16.448 2.619 -12.615 1.00 91.50 116 PRO A CA 1
ATOM 931 C C . PRO A 1 116 ? 16.250 3.733 -11.578 1.00 91.50 116 PRO A C 1
ATOM 933 O O . PRO A 1 116 ? 15.182 3.844 -10.987 1.00 91.50 116 PRO A O 1
ATOM 936 N N . LYS A 1 117 ? 17.251 4.597 -11.376 1.00 93.38 117 LYS A N 1
ATOM 937 C CA . LYS A 1 117 ? 17.135 5.761 -10.488 1.00 93.38 117 LYS A CA 1
ATOM 938 C C . LYS A 1 117 ? 15.9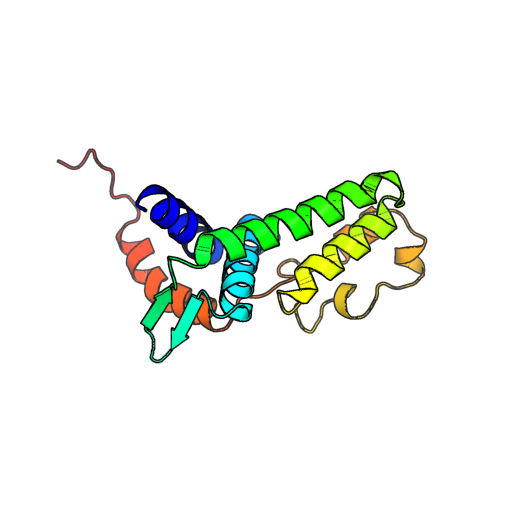97 6.712 -10.898 1.00 93.38 117 LYS A C 1
ATOM 940 O O . LYS A 1 117 ? 15.313 7.245 -10.033 1.00 93.38 117 LYS A O 1
ATOM 945 N N . GLY A 1 118 ? 15.741 6.881 -12.198 1.00 95.25 118 GLY A N 1
ATOM 946 C CA . GLY A 1 118 ? 14.653 7.740 -12.680 1.00 95.25 118 GLY A CA 1
ATOM 947 C C . GLY A 1 118 ? 13.267 7.267 -12.230 1.00 95.25 118 GLY A C 1
ATOM 948 O O . GLY A 1 118 ? 12.395 8.088 -11.962 1.00 95.25 118 GLY A O 1
ATOM 949 N N . TYR A 1 119 ? 13.085 5.953 -12.072 1.00 95.31 119 TYR A N 1
ATOM 950 C CA . TYR A 1 119 ? 11.849 5.352 -11.571 1.00 95.31 119 TYR A CA 1
ATOM 951 C C . TYR A 1 119 ? 11.635 5.693 -10.098 1.00 95.31 119 TYR A C 1
ATOM 953 O O . TYR A 1 119 ? 10.561 6.158 -9.720 1.00 95.31 119 TYR A O 1
ATOM 961 N N . THR A 1 120 ? 12.670 5.512 -9.271 1.00 93.31 120 THR A N 1
ATOM 962 C CA . THR A 1 120 ? 12.604 5.811 -7.834 1.00 93.31 120 THR A CA 1
ATOM 963 C C . THR A 1 120 ? 12.451 7.303 -7.562 1.00 93.31 120 THR A C 1
ATOM 965 O O . THR A 1 120 ? 11.730 7.683 -6.647 1.00 93.31 120 THR A O 1
ATOM 968 N N . ASP A 1 121 ? 13.085 8.153 -8.372 1.00 95.31 121 ASP A N 1
ATOM 969 C CA . ASP A 1 121 ? 12.982 9.612 -8.252 1.00 95.31 121 ASP A CA 1
ATOM 970 C C . ASP A 1 121 ? 11.607 10.135 -8.713 1.00 95.31 121 ASP A C 1
ATOM 972 O O . ASP A 1 121 ? 11.212 11.247 -8.369 1.00 95.31 121 ASP A O 1
ATOM 976 N N . ALA A 1 122 ? 10.860 9.346 -9.494 1.00 95.88 122 ALA A N 1
ATOM 977 C CA . ALA A 1 122 ? 9.510 9.686 -9.932 1.00 95.88 122 ALA A CA 1
ATOM 978 C C . ALA A 1 122 ? 8.412 9.320 -8.919 1.00 95.88 122 ALA A C 1
ATOM 980 O O . ALA A 1 122 ? 7.276 9.764 -9.102 1.00 95.88 122 ALA A O 1
ATOM 981 N N . VAL A 1 123 ? 8.730 8.527 -7.889 1.00 95.06 123 VAL A N 1
ATOM 982 C CA . VAL A 1 123 ? 7.808 8.202 -6.790 1.00 95.06 123 VAL A CA 1
ATOM 983 C C . VAL A 1 123 ? 7.680 9.422 -5.881 1.00 95.06 123 VAL A C 1
ATOM 985 O O . VAL A 1 123 ? 8.691 9.989 -5.458 1.00 95.06 123 VAL A O 1
ATOM 988 N N . LEU A 1 124 ? 6.447 9.832 -5.583 1.00 94.50 124 LEU A N 1
ATOM 989 C CA . LEU A 1 124 ? 6.206 10.915 -4.633 1.00 94.50 124 LEU A CA 1
ATOM 990 C C . LEU A 1 124 ? 6.556 10.478 -3.208 1.00 94.50 124 LEU A C 1
ATOM 992 O O . LEU A 1 124 ? 6.487 9.300 -2.865 1.00 94.50 124 LEU A O 1
ATOM 996 N N . ASP A 1 125 ? 6.878 11.447 -2.353 1.00 92.19 125 ASP A N 1
ATOM 997 C CA . ASP A 1 125 ? 7.123 11.170 -0.936 1.00 92.19 125 ASP A CA 1
ATOM 998 C C . ASP A 1 125 ? 5.923 10.478 -0.274 1.00 92.19 125 ASP A C 1
ATOM 1000 O O . ASP A 1 125 ? 6.126 9.549 0.503 1.00 92.19 125 ASP A O 1
ATOM 1004 N N . ASP A 1 126 ? 4.701 10.883 -0.642 1.00 92.06 126 ASP A N 1
ATOM 1005 C CA . ASP A 1 126 ? 3.438 10.241 -0.264 1.00 92.06 126 ASP A CA 1
ATOM 1006 C C . ASP A 1 126 ? 2.684 9.766 -1.518 1.00 92.06 126 ASP A C 1
ATOM 1008 O O . ASP A 1 126 ? 1.701 10.360 -1.961 1.00 92.06 126 ASP A O 1
ATOM 1012 N N . GLU A 1 127 ? 3.216 8.720 -2.153 1.00 95.19 127 GLU A N 1
ATOM 1013 C CA . GLU A 1 127 ? 2.665 8.138 -3.385 1.00 95.19 127 GLU A CA 1
ATOM 1014 C C . GLU A 1 127 ? 1.261 7.538 -3.196 1.00 95.19 127 GLU A C 1
ATOM 1016 O O . GLU A 1 127 ? 0.456 7.572 -4.125 1.00 95.19 127 GLU A O 1
ATOM 1021 N N . PHE A 1 128 ? 0.954 7.037 -1.996 1.00 94.62 128 PHE A N 1
ATOM 1022 C CA . PHE A 1 128 ? -0.335 6.451 -1.619 1.00 94.62 128 PHE A CA 1
ATOM 1023 C C . PHE A 1 128 ? -0.855 7.132 -0.337 1.00 94.62 128 PHE A C 1
ATOM 1025 O O . PHE A 1 128 ? -0.614 6.633 0.774 1.00 94.62 128 PHE A O 1
ATOM 1032 N N . PRO A 1 129 ? -1.534 8.288 -0.481 1.00 92.38 129 PRO A N 1
ATOM 1033 C CA . PRO A 1 129 ? -1.989 9.091 0.648 1.00 92.38 129 PRO A CA 1
ATOM 1034 C C . PRO A 1 129 ? -3.037 8.358 1.485 1.00 92.38 129 PRO A C 1
ATOM 1036 O O . PRO A 1 129 ? -3.672 7.410 1.019 1.00 92.38 129 PRO A O 1
ATOM 1039 N N . LEU A 1 130 ? -3.232 8.817 2.727 1.00 91.06 130 LEU A N 1
ATOM 1040 C CA . LEU A 1 130 ? -4.204 8.214 3.637 1.00 91.06 130 LEU A CA 1
ATOM 1041 C C . LEU A 1 130 ? -5.608 8.206 3.044 1.00 91.06 130 LEU A C 1
ATOM 1043 O O . LEU A 1 130 ? -6.100 9.198 2.505 1.00 91.06 130 LEU A O 1
ATOM 1047 N N . SER A 1 131 ? -6.298 7.087 3.247 1.00 90.62 131 SER A N 1
ATOM 1048 C CA . SER A 1 131 ? -7.744 7.055 3.088 1.00 90.62 131 SER A CA 1
ATOM 1049 C C . SER A 1 131 ? -8.432 7.915 4.158 1.00 90.62 131 SER A C 1
ATOM 1051 O O . SER A 1 131 ? -7.890 8.178 5.235 1.00 90.62 131 SER A O 1
ATOM 1053 N N . MET A 1 132 ? -9.688 8.288 3.902 1.00 90.12 132 MET A N 1
ATOM 1054 C CA . MET A 1 132 ? -10.514 9.054 4.849 1.00 90.12 132 MET A CA 1
ATOM 1055 C C . MET A 1 132 ? -10.638 8.392 6.230 1.00 90.12 132 MET A C 1
ATOM 1057 O O . MET A 1 132 ? -10.764 9.086 7.243 1.00 90.12 132 MET A O 1
ATOM 1061 N N . PHE A 1 133 ? -10.593 7.056 6.277 1.00 90.88 133 PHE A N 1
ATOM 1062 C CA . PHE A 1 133 ? -10.566 6.306 7.528 1.00 90.88 133 PHE A CA 1
ATOM 1063 C C . PHE A 1 133 ? -9.326 6.662 8.355 1.00 90.88 133 PHE A C 1
ATOM 1065 O O . PHE A 1 133 ? -9.458 7.070 9.509 1.00 90.88 133 PHE A O 1
ATOM 1072 N N . PHE A 1 134 ? -8.133 6.566 7.762 1.00 90.00 134 PHE A N 1
ATOM 1073 C CA . PHE A 1 134 ? -6.880 6.820 8.471 1.00 90.00 134 PHE A CA 1
ATOM 1074 C C . PHE A 1 134 ? -6.696 8.293 8.833 1.00 90.00 134 PHE A C 1
ATOM 1076 O O . PHE A 1 134 ? -6.238 8.580 9.933 1.00 90.00 134 PHE A O 1
ATOM 1083 N N . GLU A 1 135 ? -7.144 9.220 7.984 1.00 89.69 135 GLU A N 1
ATOM 1084 C CA . GLU A 1 135 ? -7.218 10.653 8.315 1.00 89.69 135 GLU A CA 1
ATOM 1085 C C . GLU A 1 135 ? -8.062 10.920 9.570 1.00 89.69 135 GLU A C 1
ATOM 1087 O O . GLU A 1 135 ? -7.730 11.754 10.413 1.00 89.69 135 GLU A O 1
ATOM 1092 N N . THR A 1 136 ? -9.186 10.212 9.705 1.00 89.56 136 THR A N 1
ATOM 1093 C CA . THR A 1 136 ? -10.072 10.341 10.869 1.00 89.56 136 THR A CA 1
ATOM 1094 C C . THR A 1 136 ? -9.467 9.675 12.102 1.00 89.56 136 THR A C 1
ATOM 1096 O O . THR A 1 136 ? -9.564 10.215 13.206 1.00 89.56 136 THR A O 1
ATOM 1099 N N . LEU A 1 137 ? -8.850 8.506 11.921 1.00 88.56 137 LEU A N 1
ATOM 1100 C CA . LEU A 1 137 ? -8.194 7.762 12.988 1.00 88.56 137 LEU A CA 1
ATOM 1101 C C . LEU A 1 137 ? -7.023 8.552 13.577 1.00 88.56 137 LEU A C 1
ATOM 1103 O O . LEU A 1 137 ? -6.966 8.697 14.794 1.00 88.56 137 LEU A O 1
ATOM 1107 N N . ASP A 1 138 ? -6.145 9.102 12.738 1.00 87.56 138 ASP A N 1
ATOM 1108 C CA . ASP A 1 138 ? -4.994 9.902 13.168 1.00 87.56 138 ASP A CA 1
ATOM 1109 C C . ASP A 1 138 ? -5.437 11.085 14.039 1.00 87.56 138 ASP A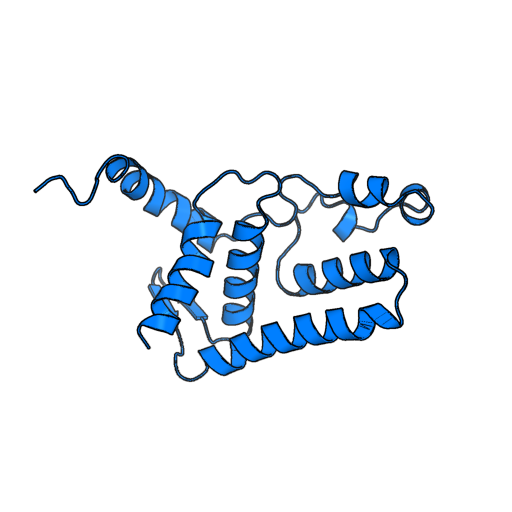 C 1
ATOM 1111 O O . ASP A 1 138 ? -5.008 11.220 15.185 1.00 87.56 138 ASP A O 1
ATOM 1115 N N . LYS A 1 139 ? -6.419 11.864 13.568 1.00 88.44 139 LYS A N 1
ATOM 1116 C CA . LYS A 1 139 ? -6.970 13.008 14.318 1.00 88.44 139 LYS A CA 1
ATOM 1117 C C . LYS A 1 139 ? -7.526 12.616 15.687 1.00 88.44 139 LYS A C 1
ATOM 1119 O O . LYS A 1 139 ? -7.403 13.390 16.633 1.00 88.44 139 LYS A O 1
ATOM 1124 N N . LYS A 1 140 ? -8.148 11.438 15.799 1.00 87.75 140 LYS A N 1
ATOM 1125 C CA . LYS A 1 140 ? -8.700 10.933 17.067 1.00 87.75 140 LYS A CA 1
ATOM 1126 C C . LYS A 1 140 ? -7.623 10.378 17.997 1.00 87.75 140 LYS A C 1
ATOM 1128 O O . LYS A 1 140 ? -7.710 10.577 19.205 1.00 87.75 140 LYS A O 1
ATOM 1133 N N . MET A 1 141 ? -6.639 9.672 17.451 1.00 88.25 141 MET A N 1
ATOM 1134 C CA . MET A 1 141 ? -5.631 8.962 18.236 1.00 88.25 141 MET A CA 1
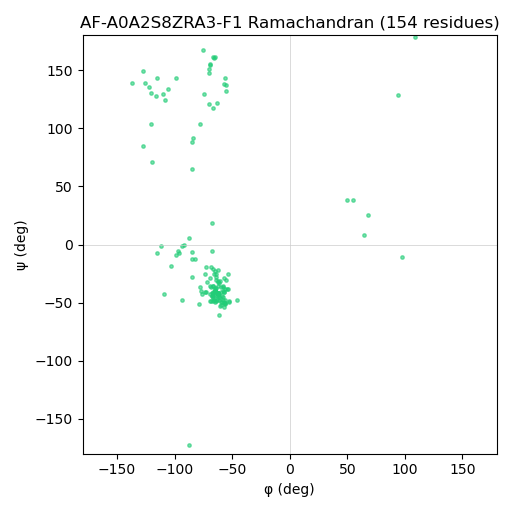ATOM 1135 C C . MET A 1 141 ? -4.468 9.855 18.652 1.00 88.25 141 MET A C 1
ATOM 1137 O O . MET A 1 141 ? -3.885 9.612 19.704 1.00 88.25 141 MET A O 1
ATOM 1141 N N . LYS A 1 142 ? -4.149 10.903 17.886 1.00 86.81 142 LYS A N 1
ATOM 1142 C CA . LYS A 1 142 ? -3.000 11.776 18.142 1.00 86.81 142 LYS A CA 1
ATOM 1143 C C . LYS A 1 142 ? -2.947 12.339 19.573 1.00 86.81 142 LYS A C 1
ATOM 1145 O O . LYS A 1 142 ? -1.912 12.144 20.208 1.00 86.81 142 LYS A O 1
ATOM 1150 N N . PRO A 1 143 ? -4.024 12.919 20.148 1.00 88.12 143 PRO A N 1
ATOM 1151 C CA . PRO A 1 143 ? -3.986 13.409 21.530 1.00 88.12 143 PRO A CA 1
ATOM 1152 C C . PRO A 1 143 ? -3.735 12.295 22.556 1.00 88.12 143 PRO A C 1
ATOM 1154 O O . PRO A 1 143 ? -3.047 12.504 23.552 1.00 88.12 143 PRO A O 1
ATOM 1157 N N . ILE A 1 144 ? -4.272 11.094 22.305 1.00 87.44 144 ILE A N 1
ATOM 1158 C CA . ILE A 1 144 ? -4.079 9.928 23.174 1.00 87.44 144 ILE A CA 1
ATOM 1159 C C . ILE A 1 144 ? -2.628 9.454 23.100 1.00 87.44 144 ILE A C 1
ATOM 1161 O O . ILE A 1 144 ? -1.991 9.291 24.137 1.00 87.44 144 ILE A O 1
ATOM 1165 N N . ILE A 1 145 ? -2.079 9.297 21.893 1.00 83.75 145 ILE A N 1
ATOM 1166 C CA . ILE A 1 145 ? -0.685 8.889 21.684 1.00 83.75 145 ILE A CA 1
ATOM 1167 C C . ILE A 1 145 ? 0.252 9.874 22.387 1.00 83.75 145 ILE A C 1
ATOM 1169 O O . ILE A 1 145 ? 1.074 9.442 23.192 1.00 83.75 145 ILE A O 1
ATOM 1173 N N . GLU A 1 146 ? 0.075 11.180 22.164 1.00 86.06 146 GLU A N 1
ATOM 1174 C CA . GLU A 1 146 ? 0.861 12.242 22.808 1.00 86.06 146 GLU A CA 1
ATOM 1175 C C . GLU A 1 146 ? 0.780 12.173 24.343 1.00 86.06 146 GLU A C 1
ATOM 1177 O O . GLU A 1 146 ? 1.810 12.281 25.005 1.00 86.06 146 GLU A O 1
ATOM 1182 N N . SER A 1 147 ? -0.402 11.903 24.913 1.00 86.25 147 SER A N 1
ATOM 1183 C CA . SER A 1 147 ? -0.582 11.769 26.370 1.00 86.25 147 SER A CA 1
ATOM 1184 C C . SER A 1 147 ? 0.123 10.556 26.989 1.00 86.25 147 SER A C 1
ATOM 1186 O O . SER A 1 147 ? 0.387 10.545 28.188 1.00 86.25 147 SER A O 1
ATOM 1188 N N . THR A 1 148 ? 0.442 9.543 26.180 1.00 82.56 148 THR A N 1
ATOM 1189 C CA . THR A 1 148 ? 1.112 8.311 26.632 1.00 82.56 148 THR A CA 1
ATOM 1190 C C . THR A 1 148 ? 2.623 8.320 26.407 1.00 82.56 148 THR A C 1
ATOM 1192 O O . THR A 1 148 ? 3.321 7.400 26.842 1.00 82.56 148 THR A O 1
ATOM 1195 N N . VAL A 1 149 ? 3.161 9.355 25.749 1.00 80.12 149 VAL A N 1
ATOM 1196 C CA . VAL A 1 149 ? 4.604 9.488 25.525 1.00 80.12 149 VAL A CA 1
ATOM 1197 C C . VAL A 1 149 ? 5.319 9.614 26.869 1.00 80.12 149 VAL A C 1
ATOM 1199 O O . VAL A 1 149 ? 5.078 10.540 27.635 1.00 80.12 149 VAL A O 1
ATOM 1202 N N . GLY A 1 150 ? 6.245 8.692 27.132 1.00 75.38 150 GLY A N 1
ATOM 1203 C CA . GLY A 1 150 ? 7.061 8.697 28.347 1.00 75.38 150 GLY A CA 1
ATOM 1204 C C . GLY A 1 150 ? 6.561 7.776 29.457 1.00 75.38 150 GLY A C 1
ATOM 1205 O O . GLY A 1 150 ? 7.346 7.509 30.361 1.00 75.38 150 GLY A O 1
ATOM 1206 N N . ILE A 1 151 ? 5.348 7.218 29.352 1.00 73.75 151 ILE A N 1
ATOM 1207 C CA . ILE A 1 151 ? 4.878 6.164 30.261 1.00 73.75 151 ILE A CA 1
ATOM 1208 C C . ILE A 1 151 ? 5.727 4.910 30.015 1.00 73.75 151 ILE A C 1
ATOM 1210 O O . ILE A 1 151 ? 5.733 4.354 28.912 1.00 73.75 151 ILE A O 1
ATOM 1214 N N . ARG A 1 152 ? 6.475 4.470 31.030 1.00 72.81 152 ARG A N 1
ATOM 1215 C CA . ARG A 1 152 ? 7.273 3.236 30.993 1.00 72.81 152 ARG A CA 1
ATOM 1216 C C . ARG A 1 152 ? 6.704 2.269 32.023 1.00 72.81 152 ARG A C 1
ATOM 1218 O O . ARG A 1 152 ? 6.319 2.681 33.106 1.00 72.81 152 ARG A O 1
ATOM 1225 N N . GLY A 1 153 ? 6.697 0.970 31.721 1.00 67.56 153 GLY A N 1
ATOM 1226 C CA . GLY A 1 153 ? 6.174 -0.078 32.620 1.00 67.56 153 GLY A CA 1
ATOM 1227 C C . GLY A 1 153 ? 6.981 -0.308 33.909 1.00 67.56 153 GLY A C 1
ATOM 1228 O O . GLY A 1 153 ? 6.885 -1.377 34.493 1.00 67.56 153 GLY A O 1
ATOM 1229 N N . THR A 1 154 ? 7.822 0.651 34.293 1.00 62.75 154 THR A N 1
ATOM 1230 C CA . THR A 1 154 ? 8.612 0.689 35.530 1.00 62.75 154 THR A CA 1
ATOM 1231 C C . THR A 1 154 ? 8.138 1.785 36.484 1.00 62.75 154 THR A C 1
ATOM 1233 O O . THR A 1 154 ? 8.730 1.941 37.545 1.00 62.75 154 THR A O 1
ATOM 1236 N N . ASP A 1 155 ? 7.128 2.564 36.092 1.00 57.31 155 ASP A N 1
ATOM 1237 C CA . ASP A 1 155 ? 6.467 3.536 36.960 1.00 57.31 155 ASP A CA 1
ATOM 1238 C C . ASP A 1 155 ? 5.369 2.816 37.767 1.00 57.31 155 ASP A C 1
ATOM 1240 O O . ASP A 1 155 ? 4.184 3.037 37.546 1.00 57.31 155 ASP A O 1
ATOM 1244 N N . ASP A 1 156 ? 5.801 1.891 38.629 1.00 47.50 156 ASP A N 1
ATOM 1245 C CA . ASP A 1 156 ? 5.090 1.323 39.788 1.00 47.50 156 ASP A CA 1
ATOM 1246 C C . ASP A 1 156 ? 6.134 0.806 40.799 1.00 47.50 156 ASP A C 1
ATOM 1248 O O . ASP A 1 156 ? 7.048 0.049 40.385 1.00 47.50 156 ASP A O 1
#

Nearest PDB structures (foldseek):
  4zti-assembly2_B  TM=2.004E-01  e=9.655E-02  Ebola virus - Mayinga, Zaire, 1976
  4ypi-assembly2_A  TM=1.969E-01  e=2.566E-01  Ebola virus - Mayinga, Zaire, 1976
  6ehm-assembly1_B  TM=1.613E-01  e=4.560E-01  Ebola virus - Mayinga, Zaire, 1976
  3v5p-assembly1_A  TM=2.313E-01  e=2.281E+00  Toxoplasma gondii
  8ust-assembly1_E  TM=2.124E-01  e=1.284E+00  Ebola virus - Mayinga, Zaire, 1976

Sequence (156 aa):
HLVQYAVIFDRIFRFSITGNRTRNYDAVGGQLLFAWLHQRGVLHWTDTALAFDWDNVPDAVVALGDAIDDLYWHSIDRPKIAHWLAAYELVRGTLTPHPASRWARGLSDDILAGAPKGYTDAVLDDEFPLSMFFETLDKKMKPIIESTVGIRGTDD

pLDDT: mean 90.09, std 8.84, range [47.5, 98.38]

Secondary structure (DSSP, 8-state):
-HHHHHHHHIIIIIHHHSS-STT-HHHHHHHHHHHHHHHTTSEEEETTEEEE-TTTHHHHHHHHHHHHHHHHHTTTTS-HHHHHHHHHHHHHTTSPPPTT-HHHH---HHHHTS-HHHHHHTS-TTSSPPPHHHHHHHHHHHHHHHHHTT--TT--

Foldseek 3Di:
DVVVCVCLCCQQAVQLQDDDLFQSVSNLRNQLLQLQCVVVVQWDQDPNDIDGPVVCSVVSVVVLVVLVVVLVVCPVVDDPLRSVLVVVVSSCVRAPFDPPQCSVVDPDPCLVVDDPVSVVVSQGRNGGDDDPVNVVSNVVCVVVVVVCPPDDPVPD